Protein AF-A0A151H6Q1-F1 (afdb_monomer)

Organism: NCBI:txid1130821

Mean predicted aligned error: 13.34 Å

Radius of gyration: 31.68 Å; Cα contacts (8 Å, |Δi|>4): 53; chains: 1; bounding box: 64×59×91 Å

Seq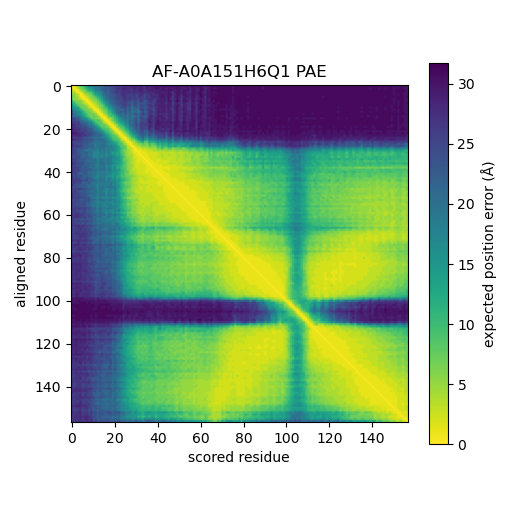uence (157 aa):
MSSTAPPERNSQSTNGNSNTTDAAKDVTATKKSYANNAWLQTAPARQVRMLCEYLEARDRLRQQRILATFLVFGTARSLTHDQWNSRMNEATARLRLLKNGKNESEGASVNDPEAVLAVEREIGDLRRLEWLCFFSEKVTKLTRRLAEWLMTAEARA

pLDDT: mean 81.68, std 19.54, range [36.38, 97.69]

Foldseek 3Di:
DDDDDDDDDDDDPDDDDDDDDDPDDPPPDDDDQVNDPVNCPDPVVVVVVVVCVVVVVVVVCVVVVDPDDDDDDDDPLADALVRLVVQLVVLVVQLCCLVVPDDDDDDDPSNPVVSNVVSVVSNVVSVVNNVSNVVVVVVVVVVVVVVVVCVDPVVVD

Solvent-accessible surface area (backbone atoms only — not comparable to full-atom values): 10135 Å² total; per-residue (Å²): 134,88,84,83,81,84,84,81,85,79,81,84,82,86,77,88,83,82,94,72,98,60,87,82,68,84,75,75,79,76,80,52,67,93,78,34,67,78,55,54,75,35,77,77,34,45,56,56,52,54,50,47,59,52,51,51,53,55,51,52,47,57,74,68,62,68,86,79,84,87,88,84,89,77,68,95,79,54,38,49,61,68,56,45,50,50,51,52,51,52,42,50,51,51,49,48,54,55,7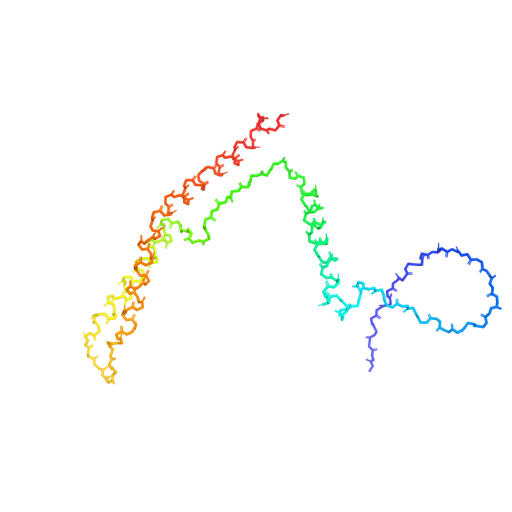3,57,57,77,79,90,86,81,98,66,88,61,66,56,64,65,61,52,51,51,40,53,48,51,51,52,52,51,61,75,43,51,73,39,17,62,53,44,50,50,52,53,54,49,54,50,52,53,55,56,46,57,71,36,68,82,67,70,108

Secondary structure (DSSP, 8-state):
---PPPPP--------------------PPPPGGG-HHHHTSHHHHHHHHHHHHHHHHHHHHHTT----------TT---HHHHHHHHHHHHHHHHHHH-----SS------HHHHHHHHHHHHHHHHHHHHHHHHHHHHHHHHHHHHHTTSSGGG-

Structure (mmCIF, N/CA/C/O backbone):
data_AF-A0A151H6Q1-F1
#
_entry.id   AF-A0A151H6Q1-F1
#
loop_
_atom_site.group_PDB
_atom_site.id
_atom_site.type_symbol
_atom_site.label_atom_id
_atom_site.label_alt_id
_atom_site.label_comp_id
_atom_site.label_asym_id
_atom_site.label_entity_id
_atom_site.label_seq_id
_atom_site.pdbx_PDB_ins_code
_atom_site.Cartn_x
_atom_site.Cartn_y
_atom_site.Cartn_z
_atom_site.occupancy
_atom_site.B_iso_or_equiv
_atom_site.auth_seq_id
_atom_site.auth_comp_id
_atom_site.auth_asym_id
_atom_site.auth_atom_id
_atom_site.pdbx_PDB_model_num
ATOM 1 N N . MET A 1 1 ? 35.934 -42.472 -6.011 1.00 42.00 1 MET A N 1
ATOM 2 C CA . MET A 1 1 ? 35.001 -43.163 -6.924 1.00 42.00 1 MET A CA 1
ATOM 3 C C . MET A 1 1 ? 33.813 -42.242 -7.143 1.00 42.00 1 MET A C 1
ATOM 5 O O . MET A 1 1 ? 33.017 -42.067 -6.233 1.00 42.00 1 MET A O 1
ATOM 9 N N . SER A 1 2 ? 33.798 -41.551 -8.286 1.00 36.38 2 SER A N 1
ATOM 10 C CA . SER A 1 2 ? 32.735 -40.624 -8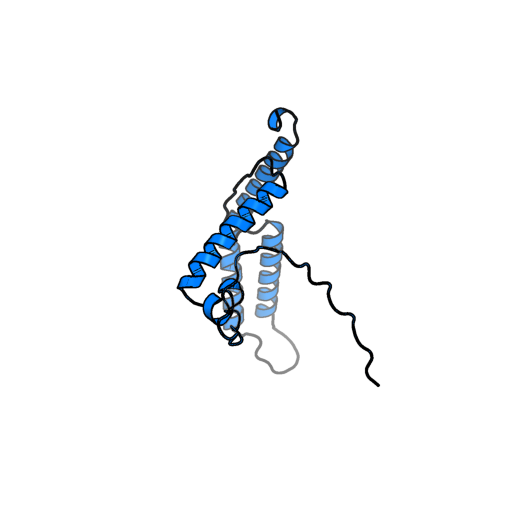.695 1.00 36.38 2 SER A CA 1
ATOM 11 C C . SER A 1 2 ? 31.447 -41.375 -9.013 1.00 36.38 2 SER A C 1
ATOM 13 O O . SER A 1 2 ? 31.499 -42.386 -9.708 1.00 36.38 2 SER A O 1
ATOM 15 N N . SER A 1 3 ? 30.306 -40.844 -8.570 1.00 39.56 3 SER A N 1
ATOM 16 C CA . SER A 1 3 ? 28.980 -41.262 -9.029 1.00 39.56 3 SER A CA 1
ATOM 17 C C . SER A 1 3 ? 28.362 -40.139 -9.858 1.00 39.56 3 SER A C 1
ATOM 19 O O . SER A 1 3 ? 28.143 -39.030 -9.376 1.00 39.56 3 SER A O 1
ATOM 21 N N . THR A 1 4 ? 28.146 -40.455 -11.125 1.00 44.06 4 THR A N 1
ATOM 22 C CA . THR A 1 4 ? 27.625 -39.647 -12.229 1.00 44.06 4 THR A CA 1
ATOM 23 C C . THR A 1 4 ? 26.125 -39.365 -12.106 1.00 44.06 4 THR A C 1
ATOM 25 O 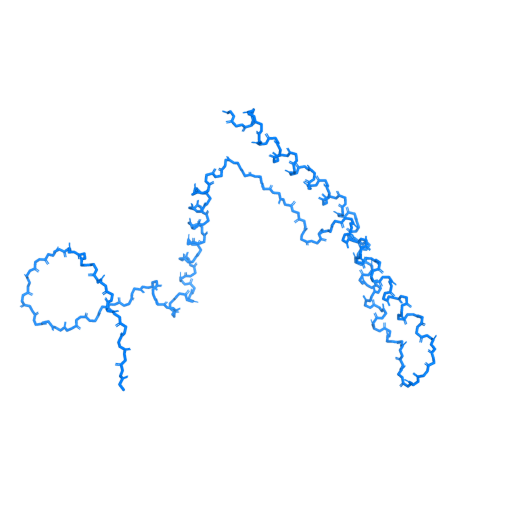O . THR A 1 4 ? 25.340 -40.273 -11.845 1.00 44.06 4 THR A O 1
ATOM 28 N N . ALA A 1 5 ? 25.730 -38.117 -12.371 1.00 48.47 5 ALA A N 1
ATOM 29 C CA . ALA A 1 5 ? 24.358 -37.719 -12.699 1.00 48.47 5 ALA A CA 1
ATOM 30 C C . ALA A 1 5 ? 24.076 -37.948 -14.209 1.00 48.47 5 ALA A C 1
ATOM 32 O O . ALA A 1 5 ? 25.025 -37.951 -14.999 1.00 48.47 5 ALA A O 1
ATOM 33 N N . PRO A 1 6 ? 22.813 -38.172 -14.626 1.00 49.69 6 PRO A N 1
ATOM 34 C CA . PRO A 1 6 ? 22.471 -38.595 -15.988 1.00 49.69 6 PRO A CA 1
ATOM 35 C C . PRO A 1 6 ? 22.505 -37.435 -17.004 1.00 49.69 6 PRO A C 1
ATOM 37 O O . PRO A 1 6 ? 22.238 -36.294 -16.627 1.00 49.69 6 PRO A O 1
ATOM 40 N N . PRO A 1 7 ? 22.782 -37.699 -18.298 1.00 46.12 7 PRO A N 1
AT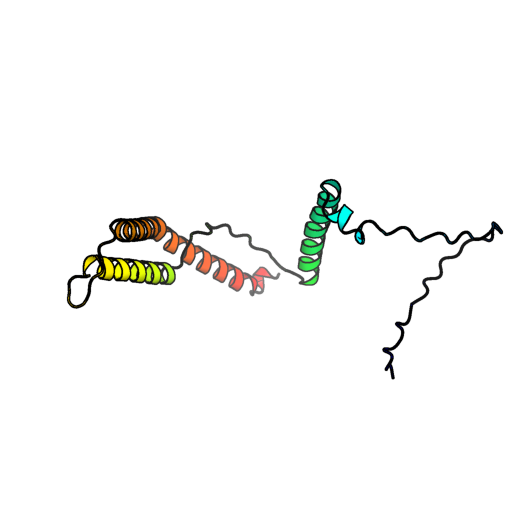OM 41 C CA . PRO A 1 7 ? 22.803 -36.655 -19.315 1.00 46.12 7 PRO A CA 1
ATOM 42 C C . PRO A 1 7 ? 21.385 -36.290 -19.777 1.00 46.12 7 PRO A C 1
ATOM 44 O O . PRO A 1 7 ? 20.564 -37.154 -20.095 1.00 46.12 7 PRO A O 1
ATOM 47 N N . GLU A 1 8 ? 21.120 -34.985 -19.833 1.00 41.97 8 GLU A N 1
ATOM 48 C CA . GLU A 1 8 ? 19.892 -34.401 -20.362 1.00 41.97 8 GLU A CA 1
ATOM 49 C C . GLU A 1 8 ? 19.720 -34.708 -21.856 1.00 41.97 8 GLU A C 1
ATOM 51 O O . GLU A 1 8 ? 20.622 -34.562 -22.684 1.00 41.97 8 GLU A O 1
ATOM 56 N N . ARG A 1 9 ? 18.510 -35.152 -22.191 1.00 40.53 9 ARG A N 1
ATOM 57 C CA . ARG A 1 9 ? 18.072 -35.556 -23.524 1.00 40.53 9 ARG A CA 1
ATOM 58 C C . ARG A 1 9 ? 17.848 -34.304 -24.382 1.00 40.53 9 ARG A C 1
ATOM 60 O O . ARG A 1 9 ? 16.807 -33.660 -24.285 1.00 40.53 9 ARG A O 1
ATOM 67 N N . ASN A 1 10 ? 18.825 -33.960 -25.218 1.00 43.50 10 ASN A N 1
ATOM 68 C CA . ASN A 1 10 ? 18.749 -32.798 -26.101 1.00 43.50 10 ASN A CA 1
ATOM 69 C C . ASN A 1 10 ? 17.841 -33.100 -27.310 1.00 43.50 10 ASN A C 1
ATOM 71 O O . ASN A 1 10 ? 18.125 -33.996 -28.107 1.00 43.50 10 ASN A O 1
ATOM 75 N N . SER A 1 11 ? 16.729 -32.376 -27.430 1.00 46.69 11 SER A N 1
ATOM 76 C CA . SER A 1 11 ? 15.805 -32.468 -28.561 1.00 46.69 11 SER A CA 1
ATOM 77 C C . SER A 1 11 ? 16.390 -31.712 -29.755 1.00 46.69 11 SER A C 1
ATOM 79 O O . SER A 1 11 ? 16.466 -30.486 -29.773 1.00 46.69 11 SER A O 1
ATOM 81 N N . GLN A 1 12 ? 16.844 -32.460 -30.759 1.00 40.75 12 GLN A N 1
ATOM 82 C CA . GLN A 1 12 ? 17.298 -31.905 -32.029 1.00 40.75 12 GLN A CA 1
ATOM 83 C C . GLN A 1 12 ? 16.102 -31.313 -32.785 1.00 40.75 12 GLN A C 1
ATOM 85 O O . GLN A 1 12 ? 15.258 -32.038 -33.304 1.00 40.75 12 GLN A O 1
ATOM 90 N N . SER A 1 13 ? 16.041 -29.982 -32.852 1.00 41.16 13 SER A N 1
ATOM 91 C CA . SER A 1 13 ? 15.250 -29.265 -33.851 1.00 41.16 13 SER A CA 1
ATOM 92 C C . SER A 1 13 ? 16.047 -29.252 -35.154 1.00 41.16 13 SER A C 1
ATOM 94 O O . SER A 1 13 ? 17.050 -28.548 -35.281 1.00 41.16 13 SER A O 1
ATOM 96 N N . THR A 1 14 ? 15.644 -30.095 -36.099 1.00 45.72 14 THR A N 1
ATOM 97 C CA . THR A 1 14 ? 16.193 -30.141 -37.453 1.00 45.72 14 THR A CA 1
ATOM 98 C C . THR A 1 14 ? 15.599 -29.009 -38.284 1.00 45.72 14 THR A C 1
ATOM 100 O O . THR A 1 14 ? 14.442 -29.090 -38.685 1.00 45.72 14 THR A O 1
ATOM 103 N N . ASN A 1 15 ? 16.399 -27.992 -38.598 1.00 44.06 15 ASN A N 1
ATOM 104 C CA . ASN A 1 15 ? 16.147 -27.116 -39.740 1.00 44.06 15 ASN A CA 1
ATOM 105 C C . ASN A 1 15 ? 17.354 -27.202 -40.674 1.00 44.06 15 ASN A C 1
ATOM 107 O O . ASN A 1 15 ? 18.460 -26.805 -40.311 1.00 44.06 15 ASN A O 1
ATOM 111 N N . GLY A 1 16 ? 17.134 -27.775 -41.856 1.00 42.56 16 GLY A N 1
ATOM 112 C CA . GLY A 1 16 ? 18.136 -27.847 -42.910 1.00 42.56 16 GLY A CA 1
ATOM 113 C C . GLY A 1 16 ? 18.328 -26.505 -43.612 1.00 42.56 16 GLY A C 1
ATOM 114 O O . GLY A 1 16 ? 17.378 -25.739 -43.741 1.00 42.56 16 GLY A O 1
ATOM 115 N N . ASN A 1 17 ? 19.541 -26.253 -44.111 1.00 44.19 17 ASN A N 1
ATOM 116 C CA . ASN A 1 17 ? 19.765 -26.189 -45.556 1.00 44.19 17 ASN A CA 1
ATOM 117 C C . ASN A 1 17 ? 21.264 -26.244 -45.926 1.00 44.19 17 ASN A C 1
ATOM 119 O O . ASN A 1 17 ? 22.094 -25.619 -45.275 1.00 44.19 17 ASN A O 1
ATOM 123 N N . SER A 1 18 ? 21.516 -26.980 -47.013 1.00 45.97 18 SER A N 1
ATOM 124 C CA . SER A 1 18 ? 22.593 -26.915 -48.017 1.00 45.97 18 SER A CA 1
ATOM 125 C C . SER A 1 18 ? 24.085 -26.914 -47.636 1.00 45.97 18 SER A C 1
ATOM 127 O O . SER A 1 18 ? 24.642 -25.930 -47.162 1.00 45.97 18 SER A O 1
ATOM 129 N N . ASN A 1 19 ? 24.721 -28.012 -48.062 1.00 52.38 19 ASN A N 1
ATOM 130 C CA . ASN A 1 19 ? 26.129 -28.218 -48.408 1.00 52.38 19 ASN A CA 1
ATOM 131 C C . ASN A 1 19 ? 26.868 -26.995 -48.992 1.00 52.38 19 ASN A C 1
ATOM 133 O O . ASN A 1 19 ? 26.627 -26.613 -50.137 1.00 52.38 19 ASN A O 1
ATOM 137 N N . THR A 1 20 ? 27.898 -26.542 -48.280 1.00 48.28 20 THR A N 1
ATOM 138 C CA . THR A 1 20 ? 29.119 -25.957 -48.851 1.00 48.28 20 THR A CA 1
ATOM 139 C C . THR A 1 20 ? 30.309 -26.464 -48.040 1.00 48.28 20 THR A C 1
ATOM 141 O O . THR A 1 20 ? 30.399 -26.270 -46.830 1.00 48.28 20 THR A O 1
ATOM 144 N N . THR A 1 21 ? 31.198 -27.191 -48.711 1.00 51.91 21 THR A N 1
ATOM 145 C CA . THR A 1 21 ? 32.471 -27.681 -48.181 1.00 51.91 21 THR A CA 1
ATOM 146 C C . THR A 1 21 ? 33.465 -26.528 -48.092 1.00 51.91 21 THR A C 1
ATOM 148 O O . THR A 1 21 ? 34.278 -26.351 -48.991 1.00 51.91 21 THR A O 1
ATOM 151 N N . ASP A 1 22 ? 33.402 -25.771 -47.002 1.00 51.25 22 ASP A N 1
ATOM 152 C CA . ASP A 1 22 ? 34.492 -24.913 -46.545 1.00 51.25 22 ASP A CA 1
ATOM 153 C C . ASP A 1 22 ? 34.902 -25.376 -45.147 1.00 51.25 22 ASP A C 1
ATOM 155 O O . ASP A 1 22 ? 34.058 -25.662 -44.297 1.00 51.25 22 ASP A O 1
ATOM 159 N N . ALA A 1 23 ? 36.212 -25.521 -44.942 1.00 52.66 23 ALA A N 1
ATOM 160 C CA . ALA A 1 23 ? 36.830 -26.048 -43.733 1.00 52.66 23 ALA A CA 1
ATOM 161 C C . ALA A 1 23 ? 36.152 -25.507 -42.462 1.00 52.66 23 ALA A C 1
ATOM 163 O O . ALA A 1 23 ? 36.212 -24.308 -42.179 1.00 52.66 23 ALA A O 1
ATOM 164 N N . ALA A 1 24 ? 35.509 -26.408 -41.713 1.00 56.31 24 ALA A N 1
ATOM 165 C CA . ALA A 1 24 ? 34.754 -26.110 -40.504 1.00 56.31 24 ALA A CA 1
ATOM 166 C C . ALA A 1 24 ? 35.681 -25.572 -39.402 1.00 56.31 24 ALA A C 1
ATOM 168 O O . ALA A 1 24 ? 36.129 -26.299 -38.517 1.00 56.31 24 ALA A O 1
ATOM 169 N N . LYS A 1 25 ? 35.983 -24.271 -39.458 1.00 61.56 25 LYS A N 1
ATOM 170 C CA . LYS A 1 25 ? 36.350 -23.504 -38.270 1.00 61.56 25 LYS A CA 1
ATOM 171 C C . LYS A 1 25 ? 35.188 -23.647 -37.303 1.00 61.56 25 LYS A C 1
ATOM 173 O O . LYS A 1 25 ? 34.057 -23.361 -37.679 1.00 61.56 25 LYS A O 1
ATOM 178 N N . ASP A 1 26 ? 35.482 -24.105 -36.095 1.00 64.69 26 ASP A N 1
ATOM 179 C CA . ASP A 1 26 ? 34.541 -24.195 -34.985 1.00 64.69 26 ASP A CA 1
ATOM 180 C C . ASP A 1 26 ? 33.870 -22.825 -34.773 1.00 64.69 26 ASP A C 1
ATOM 182 O O . ASP A 1 26 ? 34.442 -21.907 -34.179 1.00 64.69 26 ASP A O 1
ATOM 186 N N . VAL A 1 27 ? 32.695 -22.627 -35.383 1.00 70.12 27 VAL A N 1
ATOM 187 C CA . VAL A 1 27 ? 31.950 -21.371 -35.301 1.00 70.12 27 VAL A CA 1
ATOM 188 C C . VAL A 1 27 ? 31.364 -21.324 -33.905 1.00 70.12 27 VAL A C 1
ATOM 190 O O . VAL A 1 27 ? 30.325 -21.918 -33.621 1.00 70.12 27 VAL A O 1
ATOM 193 N N . THR A 1 28 ? 32.051 -20.616 -33.014 1.00 78.19 28 THR A N 1
ATOM 194 C CA . THR A 1 28 ? 31.602 -20.460 -31.638 1.00 78.19 28 THR A CA 1
ATOM 195 C C . THR A 1 28 ? 30.241 -19.770 -31.640 1.00 78.19 28 THR A C 1
ATOM 197 O O . THR A 1 28 ? 30.110 -18.620 -32.069 1.00 78.19 28 THR A O 1
ATOM 200 N N . ALA A 1 29 ? 29.211 -20.480 -31.177 1.00 78.12 29 ALA A N 1
ATOM 201 C CA . ALA A 1 29 ? 27.851 -19.963 -31.152 1.00 78.12 29 ALA A CA 1
ATOM 202 C C . ALA A 1 29 ? 27.795 -18.655 -30.349 1.00 78.12 29 ALA A C 1
ATOM 204 O O . ALA A 1 29 ? 28.165 -18.602 -29.173 1.00 78.12 29 ALA A O 1
ATOM 205 N N . THR A 1 30 ? 27.330 -17.579 -30.985 1.00 85.06 30 THR A N 1
ATOM 206 C CA . THR A 1 30 ? 27.238 -16.276 -30.326 1.00 85.06 30 THR A CA 1
ATOM 207 C C . THR A 1 30 ? 26.227 -16.331 -29.186 1.00 85.06 30 THR A C 1
ATOM 209 O O . THR A 1 30 ? 25.088 -16.780 -29.346 1.00 85.06 30 THR A O 1
ATOM 212 N N . LYS A 1 31 ? 26.632 -15.836 -28.014 1.00 87.56 31 LYS A N 1
ATOM 213 C CA . LYS A 1 31 ? 25.759 -15.748 -26.847 1.00 87.56 31 LYS A CA 1
ATOM 214 C C . LYS A 1 31 ? 24.604 -14.791 -27.138 1.00 87.56 31 LYS A C 1
ATOM 216 O O . LYS A 1 31 ? 24.813 -13.597 -27.342 1.00 87.56 31 LYS A O 1
ATOM 221 N N . LYS A 1 32 ? 23.379 -15.314 -27.130 1.00 90.38 32 LYS A N 1
ATOM 222 C CA . LYS A 1 32 ? 22.164 -14.518 -27.345 1.00 90.38 32 LYS A CA 1
ATOM 223 C C . LYS A 1 32 ? 22.061 -13.399 -26.306 1.00 90.38 32 LYS A C 1
ATOM 225 O O . LYS A 1 32 ? 22.373 -13.608 -25.131 1.00 90.38 32 LYS A O 1
ATOM 230 N N . SER A 1 33 ? 21.572 -12.231 -26.717 1.00 88.44 33 SER A N 1
ATOM 231 C CA . SER A 1 33 ? 21.548 -11.024 -25.877 1.00 88.44 33 SER A CA 1
ATOM 232 C C . SER A 1 33 ? 20.774 -11.208 -24.569 1.00 88.44 33 SER A C 1
ATOM 234 O O . SER A 1 33 ? 21.205 -10.718 -23.531 1.00 88.44 33 SER A O 1
ATOM 236 N N . TYR A 1 34 ? 19.690 -11.990 -24.580 1.00 87.12 34 TYR A N 1
ATOM 237 C CA . TYR A 1 34 ? 18.904 -12.288 -23.376 1.00 87.12 34 TYR A CA 1
ATOM 238 C C . TYR A 1 34 ? 19.616 -13.211 -22.372 1.00 87.12 34 TYR A C 1
ATOM 240 O O . TYR A 1 34 ? 19.197 -13.299 -21.226 1.00 87.12 34 TYR A O 1
ATOM 248 N N . ALA A 1 35 ? 20.686 -13.901 -22.775 1.00 89.62 35 ALA A N 1
ATOM 249 C CA . ALA A 1 35 ? 21.524 -14.686 -21.870 1.00 89.62 35 ALA A CA 1
ATOM 250 C C . ALA A 1 35 ? 22.730 -13.874 -21.357 1.00 89.62 35 ALA A C 1
ATOM 252 O O . ALA A 1 35 ? 23.482 -14.330 -20.490 1.00 89.62 35 ALA A O 1
ATOM 253 N N . ASN A 1 36 ? 22.975 -12.684 -21.916 1.00 92.75 36 ASN A N 1
ATOM 254 C CA . ASN A 1 36 ? 24.106 -11.833 -21.571 1.00 92.75 36 ASN A CA 1
ATOM 255 C C . ASN A 1 36 ? 23.755 -10.881 -20.414 1.00 92.75 36 ASN A C 1
ATOM 257 O O . ASN A 1 36 ? 23.288 -9.765 -20.633 1.00 92.75 36 ASN A O 1
ATOM 261 N N . ASN A 1 37 ? 24.048 -11.305 -19.180 1.00 91.19 37 ASN A N 1
ATOM 262 C CA . ASN A 1 37 ? 23.815 -10.503 -17.973 1.00 91.19 37 ASN A CA 1
ATOM 263 C C . ASN A 1 37 ? 24.482 -9.122 -18.009 1.00 91.19 37 ASN A C 1
ATOM 265 O O . ASN A 1 37 ? 23.873 -8.155 -17.561 1.00 91.19 37 ASN A O 1
ATOM 269 N N . ALA A 1 38 ? 25.690 -9.003 -18.570 1.00 94.31 38 ALA A N 1
ATOM 270 C CA . ALA A 1 38 ? 26.373 -7.714 -18.657 1.00 94.31 38 ALA A CA 1
ATOM 271 C C . ALA A 1 38 ? 25.591 -6.728 -19.538 1.00 94.31 38 ALA A C 1
ATOM 273 O O . ALA A 1 38 ? 25.425 -5.567 -19.173 1.00 94.31 38 ALA A O 1
ATOM 274 N N . TRP A 1 39 ? 25.039 -7.203 -20.661 1.00 94.50 39 TRP A N 1
ATOM 275 C CA . TRP A 1 39 ? 24.194 -6.384 -21.529 1.00 94.50 39 TRP A CA 1
ATOM 276 C C . TRP A 1 39 ? 22.834 -6.069 -20.893 1.00 94.50 39 TRP A C 1
ATOM 278 O O . TRP A 1 39 ? 22.373 -4.934 -20.995 1.00 94.50 39 TRP A O 1
ATOM 288 N N . LEU A 1 40 ? 22.206 -7.016 -20.186 1.00 92.12 40 LEU A N 1
ATOM 289 C CA . LEU A 1 40 ? 20.886 -6.819 -19.564 1.00 92.12 40 LEU A CA 1
ATOM 290 C C . LEU A 1 40 ? 20.839 -5.684 -18.523 1.00 92.12 40 LEU A C 1
ATOM 292 O O . LEU A 1 40 ? 19.781 -5.081 -18.311 1.00 92.12 40 LEU A O 1
ATOM 296 N N . GLN A 1 41 ? 21.981 -5.363 -17.913 1.00 93.94 41 GLN A N 1
ATOM 297 C CA . GLN A 1 41 ? 22.120 -4.264 -16.952 1.00 93.94 41 GLN A CA 1
ATOM 298 C C . GLN A 1 41 ? 22.318 -2.887 -17.611 1.00 93.94 41 GLN A C 1
ATOM 300 O O . GLN A 1 41 ? 22.355 -1.868 -16.926 1.00 93.94 41 GLN A O 1
ATOM 305 N N . THR A 1 42 ? 22.417 -2.822 -18.940 1.00 96.31 42 THR A N 1
ATOM 306 C CA . THR A 1 42 ? 22.626 -1.563 -19.669 1.00 96.31 42 THR A CA 1
ATOM 307 C C . THR A 1 42 ? 21.325 -0.784 -19.896 1.00 96.31 42 THR A C 1
ATOM 309 O O . THR A 1 42 ? 20.213 -1.316 -19.794 1.00 96.31 42 THR A O 1
ATOM 312 N N . ALA A 1 43 ? 21.456 0.501 -20.243 1.00 96.69 43 ALA A N 1
ATOM 313 C CA . ALA A 1 43 ? 20.321 1.360 -20.579 1.00 96.69 43 ALA A CA 1
ATOM 314 C C . ALA A 1 43 ? 19.523 0.877 -21.813 1.00 96.69 43 ALA A C 1
ATOM 316 O O . ALA A 1 43 ? 18.296 0.851 -21.717 1.00 96.69 43 ALA A O 1
ATOM 317 N N . PRO A 1 44 ? 20.141 0.415 -22.922 1.00 94.81 44 PRO A N 1
ATOM 318 C CA . PRO A 1 44 ? 19.393 -0.168 -24.041 1.00 94.81 44 PRO A CA 1
ATOM 319 C C . PRO A 1 44 ? 18.549 -1.382 -23.631 1.00 94.81 44 PRO A C 1
ATOM 321 O O . PRO A 1 44 ? 17.374 -1.478 -23.983 1.00 94.81 44 PRO A O 1
ATOM 324 N N . ALA A 1 45 ? 19.097 -2.272 -22.799 1.00 95.69 45 ALA A N 1
ATOM 325 C CA . ALA A 1 45 ? 18.369 -3.446 -22.324 1.00 95.69 45 ALA A CA 1
ATOM 326 C C . ALA A 1 45 ? 17.200 -3.114 -21.376 1.00 95.69 45 ALA A C 1
ATOM 328 O O . ALA A 1 45 ? 16.299 -3.935 -21.193 1.00 95.69 45 ALA A O 1
ATOM 329 N N . ARG A 1 46 ? 17.156 -1.902 -20.800 1.00 95.25 46 ARG A N 1
ATOM 330 C CA . ARG A 1 46 ? 16.006 -1.429 -20.010 1.00 95.25 46 ARG A CA 1
ATOM 331 C C . ARG A 1 46 ? 14.713 -1.445 -20.822 1.00 95.25 46 ARG A C 1
ATOM 333 O O . ARG A 1 46 ? 13.670 -1.761 -20.263 1.00 95.25 46 ARG A O 1
ATOM 340 N N . GLN A 1 47 ? 14.771 -1.131 -22.115 1.00 95.88 47 GLN A N 1
ATOM 341 C CA . GLN A 1 47 ? 13.593 -1.139 -22.989 1.00 95.88 47 GLN A CA 1
ATOM 342 C C . GLN A 1 47 ? 12.991 -2.539 -23.094 1.00 95.88 47 GLN A C 1
ATOM 344 O O . GLN A 1 47 ? 11.782 -2.705 -22.950 1.00 95.88 47 GLN A O 1
ATOM 349 N N . VAL A 1 48 ? 13.850 -3.550 -23.248 1.00 93.94 48 VAL A N 1
ATOM 350 C CA . VAL A 1 48 ? 13.432 -4.954 -23.265 1.00 93.94 48 VAL A CA 1
ATOM 351 C C . VAL A 1 48 ? 12.808 -5.343 -21.927 1.00 93.94 48 VAL A C 1
ATOM 353 O O . VAL A 1 48 ? 11.734 -5.930 -21.919 1.00 93.94 48 VAL A O 1
ATOM 356 N N . ARG A 1 49 ? 13.414 -4.952 -20.795 1.00 93.50 49 ARG A N 1
ATOM 357 C CA . ARG A 1 49 ? 12.834 -5.204 -19.464 1.00 93.50 49 ARG A CA 1
ATOM 358 C C . ARG A 1 49 ? 11.450 -4.570 -19.311 1.00 93.50 49 ARG A C 1
ATOM 360 O O . ARG A 1 49 ? 10.531 -5.261 -18.902 1.00 93.50 49 ARG A O 1
ATOM 367 N N . MET A 1 50 ? 11.272 -3.309 -19.711 1.00 95.81 50 MET A N 1
ATOM 368 C CA . MET A 1 50 ? 9.960 -2.644 -19.674 1.00 95.81 50 MET A CA 1
ATOM 369 C C . MET A 1 50 ? 8.914 -3.364 -20.534 1.00 95.81 50 MET A C 1
ATOM 371 O O . MET A 1 50 ? 7.773 -3.522 -20.104 1.00 95.81 50 MET A O 1
ATOM 375 N N . LEU A 1 51 ? 9.296 -3.829 -21.729 1.00 96.44 51 LEU A N 1
ATOM 376 C CA . LEU A 1 51 ? 8.403 -4.611 -22.582 1.00 96.44 51 LEU A CA 1
ATOM 377 C C . LEU A 1 51 ? 8.016 -5.940 -21.918 1.00 96.44 51 LEU A C 1
ATOM 379 O O . LEU A 1 51 ? 6.846 -6.311 -21.953 1.00 96.44 51 LEU A O 1
ATOM 383 N N . CYS A 1 52 ? 8.969 -6.631 -21.289 1.00 95.81 52 CYS A N 1
ATOM 384 C CA . CYS A 1 52 ? 8.696 -7.866 -20.557 1.00 95.81 52 CYS A CA 1
ATOM 385 C C . CYS A 1 52 ? 7.727 -7.641 -19.388 1.00 95.81 52 CYS A C 1
ATOM 387 O O . CYS A 1 52 ? 6.764 -8.391 -19.277 1.00 95.81 52 CYS A O 1
ATOM 389 N N . GLU A 1 53 ? 7.927 -6.596 -18.576 1.00 96.50 53 GLU A N 1
ATOM 390 C CA . GLU A 1 53 ? 7.020 -6.248 -17.465 1.00 96.50 53 GLU A CA 1
ATOM 391 C C . GLU A 1 53 ? 5.585 -5.990 -17.953 1.00 96.50 53 GLU A C 1
ATOM 393 O O . GLU A 1 53 ? 4.612 -6.378 -17.308 1.00 96.50 53 GLU A O 1
ATOM 398 N N . TYR A 1 54 ? 5.434 -5.374 -19.129 1.00 97.12 54 TYR A N 1
ATOM 399 C CA . TYR A 1 54 ? 4.123 -5.166 -19.740 1.00 97.12 54 TYR A CA 1
ATOM 400 C C . TYR A 1 54 ? 3.492 -6.473 -20.246 1.00 97.12 54 TYR A C 1
ATOM 402 O O . TYR A 1 54 ? 2.320 -6.751 -19.971 1.00 97.12 54 TYR A O 1
ATOM 410 N N . LEU A 1 55 ? 4.249 -7.267 -21.012 1.00 97.62 55 LEU A N 1
ATOM 411 C CA . LEU A 1 55 ? 3.740 -8.490 -21.636 1.00 97.62 55 LEU A CA 1
ATOM 412 C C . LEU A 1 55 ? 3.396 -9.556 -20.595 1.00 97.62 55 LEU A C 1
ATOM 414 O O . LEU A 1 55 ? 2.323 -10.149 -20.685 1.00 97.62 55 LEU A O 1
ATOM 418 N N . GLU A 1 56 ? 4.252 -9.754 -19.591 1.00 97.06 56 GLU A N 1
ATOM 419 C CA . GLU A 1 56 ? 4.023 -10.729 -18.522 1.00 97.06 56 GLU A CA 1
ATOM 420 C C . GLU A 1 56 ? 2.748 -10.401 -17.749 1.00 97.06 56 GLU A C 1
ATOM 422 O O . GLU A 1 56 ? 1.881 -11.265 -17.616 1.00 97.06 56 GLU A O 1
ATOM 427 N N . ALA A 1 57 ? 2.572 -9.142 -17.332 1.00 94.75 57 ALA A N 1
ATOM 428 C CA . ALA A 1 57 ? 1.377 -8.728 -16.610 1.00 94.75 57 ALA A CA 1
ATOM 429 C C . ALA A 1 57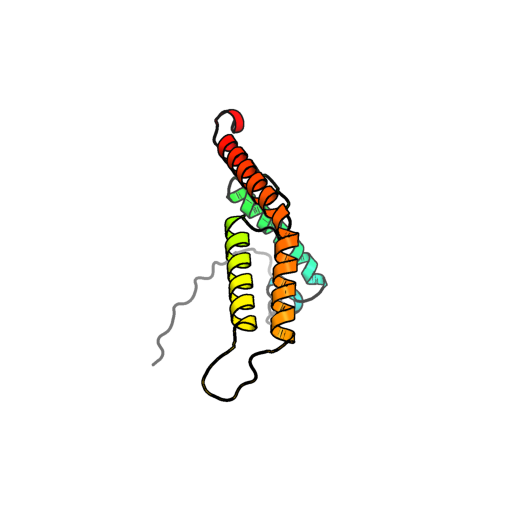 ? 0.113 -8.970 -17.447 1.00 94.75 57 ALA A C 1
ATOM 431 O O . ALA A 1 57 ? -0.854 -9.560 -16.964 1.00 94.75 57 ALA A O 1
ATOM 432 N N . ARG A 1 58 ? 0.124 -8.569 -18.723 1.00 93.94 58 ARG A N 1
ATOM 433 C CA . ARG A 1 58 ? -1.003 -8.784 -19.639 1.00 93.94 58 ARG A CA 1
ATOM 434 C C . ARG A 1 58 ? -1.334 -10.268 -19.793 1.00 93.94 58 ARG A C 1
ATOM 436 O O . ARG A 1 58 ? -2.506 -10.646 -19.728 1.00 93.94 58 ARG A O 1
ATOM 443 N N . ASP A 1 59 ? -0.324 -11.097 -20.024 1.00 96.25 59 ASP A N 1
ATOM 444 C CA . ASP A 1 59 ? -0.511 -12.519 -20.295 1.00 96.25 59 ASP A CA 1
ATOM 445 C C . ASP A 1 59 ? -0.971 -13.258 -19.027 1.00 96.25 59 ASP A C 1
ATOM 447 O O . ASP A 1 59 ? -1.902 -14.064 -19.097 1.00 96.25 59 ASP A O 1
ATOM 451 N N . ARG A 1 60 ? -0.444 -12.893 -17.850 1.00 95.88 60 ARG A N 1
ATOM 452 C CA . ARG A 1 60 ? -0.901 -13.398 -16.547 1.00 95.88 60 ARG A CA 1
ATOM 453 C C . ARG A 1 60 ? -2.370 -13.067 -16.283 1.00 95.88 60 ARG A C 1
ATOM 455 O O . ARG A 1 60 ? -3.134 -13.958 -15.919 1.00 95.88 60 ARG A O 1
ATOM 462 N N . LEU A 1 61 ? -2.796 -11.819 -16.500 1.00 93.00 61 LEU A N 1
ATOM 463 C CA . LEU A 1 61 ? -4.197 -11.416 -16.298 1.00 93.00 61 LEU A CA 1
ATOM 464 C C . LEU A 1 61 ? -5.151 -12.185 -17.234 1.00 93.00 61 LEU A C 1
ATOM 466 O O . LEU A 1 61 ? -6.230 -12.603 -16.812 1.00 93.00 61 LEU A O 1
ATOM 470 N N . ARG A 1 62 ? -4.737 -12.427 -18.487 1.00 91.88 62 ARG A N 1
ATOM 471 C CA . ARG A 1 62 ? -5.502 -13.231 -19.458 1.00 91.88 62 ARG A CA 1
ATOM 472 C C . ARG A 1 62 ? -5.618 -14.695 -19.041 1.00 91.88 62 ARG A C 1
ATOM 474 O O . ARG A 1 62 ? -6.708 -15.257 -19.115 1.00 91.88 62 ARG A O 1
ATOM 481 N N . GLN A 1 63 ? -4.523 -15.304 -18.585 1.00 96.06 63 GLN A N 1
ATOM 482 C CA . GLN A 1 63 ? -4.516 -16.696 -18.118 1.00 96.06 63 GLN A CA 1
ATOM 483 C C . GLN A 1 63 ? -5.455 -16.910 -16.925 1.00 96.06 63 GLN A C 1
ATOM 485 O O . GLN A 1 63 ? -6.135 -17.930 -16.860 1.00 96.06 63 GLN A O 1
ATOM 490 N N . GLN A 1 64 ? -5.545 -15.926 -16.026 1.00 94.94 64 GLN A N 1
ATOM 491 C CA . GLN A 1 64 ? -6.438 -15.963 -14.863 1.00 94.94 64 GLN A CA 1
ATOM 492 C C . GLN A 1 64 ? -7.910 -15.669 -15.197 1.00 94.94 64 GLN A C 1
ATOM 494 O O . GLN A 1 64 ? -8.748 -15.707 -14.300 1.00 94.94 64 GLN A O 1
ATOM 499 N N . ARG A 1 65 ? -8.247 -15.390 -16.469 1.00 91.50 65 ARG A N 1
ATOM 500 C CA . ARG A 1 65 ? -9.620 -15.108 -16.934 1.00 91.50 65 ARG A CA 1
ATOM 501 C C . ARG A 1 65 ? -10.332 -14.064 -16.068 1.00 91.50 65 ARG A C 1
ATOM 503 O O . ARG A 1 65 ? -11.488 -14.243 -15.687 1.00 91.50 65 ARG A O 1
ATOM 510 N N . ILE A 1 66 ? -9.624 -12.987 -15.730 1.00 88.44 66 ILE A N 1
ATOM 511 C CA . ILE A 1 66 ? -10.171 -11.916 -14.892 1.00 88.44 66 ILE A CA 1
ATOM 512 C C . ILE A 1 66 ? -11.374 -11.296 -15.604 1.00 88.44 66 ILE A C 1
ATOM 514 O O . ILE A 1 66 ? -11.236 -10.734 -16.687 1.00 88.44 66 ILE A O 1
ATOM 518 N N . LEU A 1 67 ? -12.547 -11.424 -14.981 1.00 82.50 67 LEU A N 1
ATOM 519 C CA . LEU A 1 67 ? -13.826 -10.960 -15.517 1.00 82.50 67 LEU A CA 1
ATOM 520 C C . LEU A 1 67 ? -13.920 -9.429 -15.533 1.00 82.50 67 LEU A C 1
ATOM 522 O O . LEU A 1 67 ? -14.343 -8.838 -16.520 1.00 82.50 67 LEU A O 1
ATOM 526 N N . ALA A 1 68 ? -13.531 -8.795 -14.428 1.00 85.56 68 ALA A N 1
ATOM 527 C CA . ALA A 1 68 ? -13.615 -7.356 -14.236 1.00 85.56 68 ALA A CA 1
ATOM 528 C C . ALA A 1 68 ? -12.505 -6.882 -13.294 1.00 85.56 68 ALA A C 1
ATOM 530 O O . ALA A 1 68 ? -12.096 -7.605 -12.383 1.00 85.56 68 ALA A O 1
ATOM 531 N N . THR A 1 69 ? -12.052 -5.646 -13.498 1.00 88.44 69 THR A N 1
ATOM 532 C CA . THR A 1 69 ? -11.009 -5.014 -12.685 1.00 88.44 69 THR A CA 1
ATOM 533 C C . THR A 1 69 ? -11.523 -3.689 -12.148 1.00 88.44 69 THR A C 1
ATOM 535 O O . THR A 1 69 ? -11.866 -2.797 -12.921 1.00 88.44 69 THR A O 1
ATOM 538 N N . PHE A 1 70 ? -11.515 -3.532 -10.825 1.00 89.12 70 PHE A N 1
ATOM 539 C CA . PHE A 1 70 ? -11.716 -2.240 -10.175 1.00 89.12 70 PHE A CA 1
ATOM 540 C C . PHE A 1 70 ? -10.369 -1.682 -9.730 1.00 89.12 70 PHE A C 1
ATOM 542 O O . PHE A 1 70 ? -9.626 -2.344 -9.007 1.00 89.12 70 PHE A O 1
ATOM 549 N N . LEU A 1 71 ? -10.065 -0.454 -10.143 1.00 91.88 71 LEU A N 1
ATOM 550 C CA . LEU A 1 71 ? -8.867 0.256 -9.715 1.00 91.88 71 LEU A CA 1
ATOM 551 C C . LEU A 1 71 ? -9.247 1.309 -8.679 1.00 91.88 71 LEU A C 1
ATOM 553 O O . LEU A 1 71 ? -10.005 2.231 -8.971 1.00 91.88 71 LEU A O 1
ATOM 557 N N . VAL A 1 72 ? -8.710 1.164 -7.470 1.00 91.12 72 VAL A N 1
ATOM 558 C CA . VAL A 1 72 ? -8.957 2.085 -6.361 1.00 91.12 72 VAL A CA 1
ATOM 559 C C . VAL A 1 72 ? -7.644 2.706 -5.925 1.00 91.12 72 VAL A C 1
ATOM 561 O O . VAL A 1 72 ? -6.673 2.002 -5.654 1.00 91.12 72 VAL A O 1
ATOM 564 N N . PHE A 1 73 ? -7.629 4.031 -5.837 1.00 90.38 73 PHE A N 1
ATOM 565 C CA . PHE A 1 73 ? -6.482 4.789 -5.363 1.00 90.38 73 PHE A CA 1
ATOM 566 C C . PHE A 1 73 ? -6.701 5.242 -3.923 1.00 90.38 73 PHE A C 1
ATOM 568 O O . PHE A 1 73 ? -7.795 5.655 -3.540 1.00 90.38 73 PHE A O 1
ATOM 575 N N . GLY A 1 74 ? -5.636 5.192 -3.132 1.00 88.81 74 GLY A N 1
ATOM 576 C CA . GLY A 1 74 ? -5.628 5.643 -1.750 1.00 88.81 74 GLY A CA 1
ATOM 577 C C . GLY A 1 74 ? -4.227 6.059 -1.329 1.00 88.81 74 GLY A C 1
ATOM 578 O O . GLY A 1 74 ? -3.236 5.729 -1.980 1.00 88.81 74 GLY A O 1
ATOM 579 N N . THR A 1 75 ? -4.138 6.809 -0.235 1.00 90.06 75 THR A N 1
ATOM 580 C CA . THR A 1 75 ? -2.842 7.155 0.352 1.00 90.06 75 THR A CA 1
ATOM 581 C C . THR A 1 75 ? -2.224 5.941 1.040 1.00 90.06 75 THR A C 1
ATOM 583 O O . THR A 1 75 ? -2.880 5.274 1.838 1.00 90.06 75 THR A O 1
ATOM 586 N N . ALA A 1 76 ? -0.930 5.706 0.804 1.00 89.88 76 ALA A N 1
ATOM 587 C CA . ALA A 1 76 ? -0.158 4.660 1.484 1.00 89.88 76 ALA A CA 1
ATOM 588 C C . ALA A 1 76 ? -0.026 4.885 3.004 1.00 89.88 76 ALA A C 1
ATOM 590 O O . ALA A 1 76 ? 0.435 4.007 3.725 1.00 89.88 76 ALA A O 1
ATOM 591 N N . ARG A 1 77 ? -0.411 6.071 3.495 1.00 90.56 77 ARG A N 1
ATOM 592 C CA . ARG A 1 77 ? -0.369 6.445 4.918 1.00 90.56 77 ARG A CA 1
ATOM 593 C C . ARG A 1 77 ? -1.685 6.183 5.654 1.00 90.56 77 ARG A C 1
ATOM 595 O O . ARG A 1 77 ? -1.789 6.520 6.828 1.00 90.56 77 ARG A O 1
ATOM 602 N N . SER A 1 78 ? -2.703 5.671 4.964 1.00 91.81 78 SER A N 1
ATOM 603 C CA . SER A 1 78 ? -3.995 5.382 5.581 1.00 91.81 78 SER A CA 1
ATOM 604 C C . SER A 1 78 ? -3.863 4.219 6.567 1.00 91.81 78 SER A C 1
ATOM 606 O O . SER A 1 78 ? -3.146 3.255 6.306 1.00 91.81 78 SER A O 1
ATOM 608 N N . LEU A 1 79 ? -4.557 4.321 7.697 1.00 93.12 79 LEU A N 1
ATOM 609 C CA . LEU A 1 79 ? -4.644 3.286 8.723 1.00 93.12 79 LEU A CA 1
ATOM 610 C C . LEU A 1 79 ? -6.109 2.888 8.886 1.00 93.12 79 LEU A C 1
ATOM 612 O O . LEU A 1 79 ? -7.003 3.686 8.605 1.00 93.12 79 LEU A O 1
ATOM 616 N N . THR A 1 80 ? -6.376 1.664 9.334 1.00 93.94 80 THR A N 1
ATOM 617 C CA . THR A 1 80 ? -7.696 1.360 9.904 1.00 93.94 80 THR A CA 1
ATOM 618 C C . THR A 1 80 ? -7.825 2.020 11.276 1.00 93.94 80 THR A C 1
ATOM 620 O O . THR A 1 80 ? -6.817 2.330 11.918 1.00 93.94 80 THR A O 1
ATOM 623 N N . HIS A 1 81 ? -9.056 2.214 11.751 1.00 94.25 81 HIS A N 1
ATOM 624 C CA . HIS A 1 81 ? -9.285 2.809 13.068 1.00 94.25 81 HIS A CA 1
ATOM 625 C C . HIS A 1 81 ? -8.607 2.003 14.192 1.00 94.25 81 HIS A C 1
ATOM 627 O O . HIS A 1 81 ? -8.012 2.583 15.099 1.00 94.25 81 HIS A O 1
ATOM 633 N N . ASP A 1 82 ? -8.610 0.671 14.098 1.00 94.69 82 ASP A N 1
ATOM 634 C CA . ASP A 1 82 ? -7.945 -0.208 15.069 1.00 94.69 82 ASP A CA 1
ATOM 635 C C . ASP A 1 82 ? -6.420 -0.053 15.049 1.00 94.69 82 ASP A C 1
ATOM 637 O O . ASP A 1 82 ? -5.782 0.044 16.098 1.00 94.69 82 ASP A O 1
ATOM 641 N N . GLN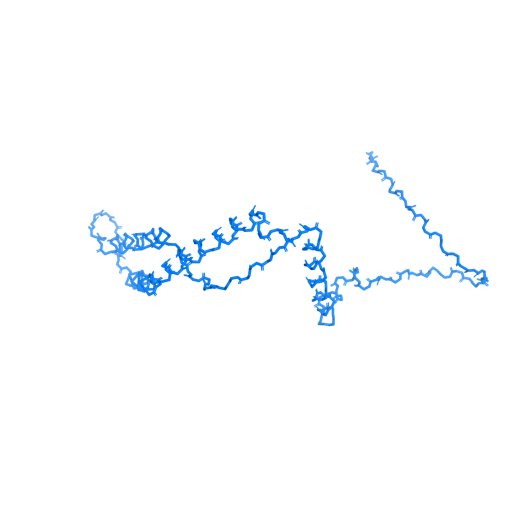 A 1 83 ? -5.822 0.026 13.855 1.00 95.50 83 GLN A N 1
ATOM 642 C CA . GLN A 1 83 ? -4.380 0.233 13.705 1.00 95.50 83 GLN A CA 1
ATOM 643 C C . GLN A 1 83 ? -3.951 1.598 14.240 1.00 95.50 83 GLN A C 1
ATOM 645 O O . GLN A 1 83 ? -2.924 1.704 14.911 1.00 95.50 83 GLN A O 1
ATOM 650 N N . TRP A 1 84 ? -4.729 2.641 13.947 1.00 97.31 84 TRP A N 1
ATOM 651 C CA . TRP A 1 84 ? -4.487 3.977 14.473 1.00 97.31 84 TRP A CA 1
ATOM 652 C C . TRP A 1 84 ? -4.600 4.003 16.000 1.00 97.31 84 TRP A C 1
ATOM 654 O O . TRP A 1 84 ? -3.687 4.500 16.656 1.00 97.31 84 TRP A O 1
ATOM 664 N N . ASN A 1 85 ? -5.644 3.386 16.565 1.00 97.00 85 ASN A N 1
ATOM 665 C CA . ASN A 1 85 ? -5.835 3.268 18.012 1.00 97.00 85 ASN A CA 1
ATOM 666 C C . ASN A 1 85 ? -4.657 2.554 18.687 1.00 97.00 85 ASN A C 1
ATOM 668 O O . ASN A 1 85 ? -4.134 3.059 19.678 1.00 97.00 85 ASN A O 1
ATOM 672 N N . SER A 1 86 ? -4.217 1.408 18.151 1.00 97.62 86 SER A N 1
ATOM 673 C CA . SER A 1 86 ? -3.074 0.661 18.701 1.00 97.62 86 SER A CA 1
ATOM 674 C C . SER A 1 86 ? -1.826 1.535 18.741 1.00 97.62 86 SER A C 1
ATOM 676 O O . SER A 1 86 ? -1.232 1.722 19.801 1.00 97.62 86 SER A O 1
ATOM 678 N N . ARG A 1 87 ? -1.490 2.172 17.612 1.00 96.81 87 ARG A N 1
ATOM 679 C CA . ARG A 1 87 ? -0.310 3.041 17.510 1.00 96.81 87 ARG A CA 1
ATOM 680 C C . ARG A 1 87 ? -0.404 4.263 18.420 1.00 96.81 87 ARG A C 1
ATOM 682 O O . ARG A 1 87 ? 0.575 4.610 19.072 1.00 96.81 87 ARG A O 1
ATOM 689 N N . MET A 1 88 ? -1.574 4.898 18.500 1.00 97.69 88 MET A N 1
ATOM 690 C CA . MET A 1 88 ? -1.803 6.043 19.383 1.00 97.69 88 MET A CA 1
ATOM 691 C C . MET A 1 88 ? -1.633 5.649 20.854 1.00 97.69 88 MET A C 1
ATOM 693 O O . MET A 1 88 ? -0.983 6.368 21.618 1.00 97.69 88 MET A O 1
ATOM 697 N N . ASN A 1 89 ? -2.172 4.495 21.250 1.00 97.62 89 ASN A N 1
ATOM 698 C CA . ASN A 1 89 ? -2.053 3.972 22.608 1.00 97.62 89 ASN A CA 1
ATOM 699 C C . ASN A 1 89 ? -0.604 3.613 22.949 1.00 97.62 89 ASN A C 1
ATOM 701 O O . ASN A 1 89 ? -0.120 4.005 24.009 1.00 97.62 89 ASN A O 1
ATOM 705 N N . GLU A 1 90 ? 0.103 2.933 22.046 1.00 97.00 90 GLU A N 1
ATOM 706 C CA . GLU A 1 90 ? 1.517 2.581 22.202 1.00 97.00 90 GLU A CA 1
ATOM 707 C C . GLU A 1 90 ? 2.397 3.827 22.342 1.00 97.00 90 GLU A C 1
ATOM 709 O O . GLU A 1 90 ? 3.182 3.919 23.286 1.00 97.00 90 GLU A O 1
ATOM 714 N N . ALA A 1 91 ? 2.240 4.816 21.456 1.00 95.88 91 ALA A N 1
ATOM 715 C CA . ALA A 1 91 ? 3.005 6.060 21.507 1.00 95.88 91 ALA A CA 1
ATOM 716 C C . ALA A 1 91 ? 2.700 6.855 22.788 1.00 95.88 91 ALA A C 1
ATOM 718 O O . ALA A 1 91 ? 3.610 7.353 23.453 1.00 95.88 91 ALA A O 1
ATOM 719 N N . THR A 1 92 ? 1.430 6.910 23.198 1.00 95.38 92 THR A N 1
ATOM 720 C CA . THR A 1 92 ? 1.021 7.581 24.440 1.00 95.38 92 THR A CA 1
ATOM 721 C C . THR A 1 92 ? 1.566 6.865 25.678 1.00 95.38 92 THR A C 1
ATOM 723 O O . THR A 1 92 ? 2.019 7.523 26.615 1.00 95.38 92 THR A O 1
ATOM 726 N N . ALA A 1 93 ? 1.562 5.530 25.702 1.00 94.69 93 ALA A N 1
ATOM 727 C CA . ALA A 1 93 ? 2.157 4.747 26.783 1.00 94.69 93 ALA A CA 1
ATOM 728 C C . ALA A 1 93 ? 3.674 4.975 26.864 1.00 94.69 93 ALA A C 1
ATOM 730 O O . ALA A 1 93 ? 4.196 5.217 27.952 1.00 94.69 93 ALA A O 1
ATOM 731 N N . ARG A 1 94 ? 4.364 5.000 25.717 1.00 93.25 94 ARG A N 1
ATOM 732 C CA . ARG A 1 94 ? 5.801 5.303 25.627 1.00 93.25 94 ARG A CA 1
ATOM 733 C C . ARG A 1 94 ? 6.111 6.703 26.162 1.00 93.25 94 ARG A C 1
ATOM 735 O O . ARG A 1 94 ? 7.025 6.860 26.966 1.00 93.25 94 ARG A O 1
ATOM 742 N N . LEU A 1 95 ? 5.298 7.700 25.802 1.00 92.69 95 LEU A N 1
ATOM 743 C CA . LEU A 1 95 ? 5.430 9.065 26.315 1.00 92.69 95 LEU A CA 1
ATOM 744 C C . LEU A 1 95 ? 5.249 9.128 27.838 1.00 92.69 95 LEU A C 1
ATOM 746 O O . LEU A 1 95 ? 5.985 9.842 28.515 1.00 92.69 95 LEU A O 1
ATOM 750 N N . ARG A 1 96 ? 4.283 8.378 28.387 1.00 90.06 96 ARG A N 1
ATOM 751 C CA . ARG A 1 96 ? 4.063 8.296 29.840 1.00 90.06 96 ARG A CA 1
ATOM 752 C C . ARG A 1 96 ? 5.258 7.677 30.552 1.00 90.06 96 ARG A C 1
ATOM 754 O O . ARG A 1 96 ? 5.671 8.221 31.565 1.00 90.06 96 ARG A O 1
ATOM 761 N N . LEU A 1 97 ? 5.824 6.590 30.026 1.00 89.31 97 LEU A N 1
ATOM 762 C CA . LEU A 1 97 ? 7.010 5.953 30.607 1.00 89.31 97 LEU A CA 1
ATOM 763 C C . LEU A 1 97 ? 8.218 6.898 30.613 1.00 89.31 97 LEU A C 1
ATOM 765 O O . LEU A 1 97 ? 8.881 7.020 31.637 1.00 89.31 97 LEU A O 1
ATOM 769 N N . LEU A 1 98 ? 8.447 7.624 29.514 1.00 87.94 98 LEU A N 1
ATOM 770 C CA . LEU A 1 98 ? 9.532 8.606 29.421 1.00 87.94 98 LEU A CA 1
ATOM 771 C C . LEU A 1 98 ? 9.342 9.791 30.382 1.00 87.94 98 LEU A C 1
ATOM 773 O O . LEU A 1 98 ? 10.313 10.253 30.966 1.00 87.94 98 LEU A O 1
ATOM 777 N N . LYS A 1 99 ? 8.105 10.268 30.583 1.00 83.19 99 LYS A N 1
ATOM 778 C CA . LYS A 1 99 ? 7.804 11.389 31.497 1.00 83.19 99 LYS A CA 1
ATOM 779 C C . LYS A 1 99 ? 7.750 10.984 32.974 1.00 83.19 99 LYS A C 1
ATOM 781 O O . LYS A 1 99 ? 8.073 11.795 33.838 1.00 83.19 99 LYS A O 1
ATOM 786 N N . ASN A 1 100 ? 7.337 9.750 33.266 1.00 80.50 100 ASN A N 1
ATOM 787 C CA . ASN A 1 100 ? 7.161 9.232 34.625 1.00 80.50 100 ASN A CA 1
ATOM 788 C C . ASN A 1 100 ? 8.401 8.497 35.158 1.00 80.50 100 ASN A C 1
ATOM 790 O O . ASN A 1 100 ? 8.303 7.875 36.211 1.00 80.50 100 ASN A O 1
ATOM 794 N N . GLY A 1 101 ? 9.553 8.578 34.481 1.00 60.53 101 GLY A N 1
ATOM 795 C CA . GLY A 1 101 ? 10.849 8.027 34.905 1.00 60.53 101 GLY A CA 1
ATOM 796 C C . GLY A 1 101 ? 11.441 8.652 36.181 1.00 60.53 101 GLY A C 1
ATOM 797 O O . GLY A 1 101 ? 12.641 8.891 36.261 1.00 60.53 101 GLY A O 1
ATOM 798 N N . LYS A 1 102 ? 10.610 8.931 37.188 1.00 53.25 102 LYS A N 1
ATOM 799 C CA . LYS A 1 102 ? 10.995 9.130 38.583 1.00 53.25 102 LYS A CA 1
ATOM 800 C C . LYS A 1 102 ? 10.734 7.824 39.335 1.00 53.25 102 LYS A C 1
ATOM 802 O O . LYS A 1 102 ? 9.602 7.590 39.748 1.00 53.25 102 LYS A O 1
ATOM 807 N N . ASN A 1 103 ? 11.764 6.988 39.493 1.00 46.41 103 ASN A N 1
ATOM 808 C CA . ASN A 1 103 ? 12.344 6.653 40.805 1.00 46.41 103 ASN A CA 1
ATOM 809 C C . ASN A 1 103 ? 13.121 5.324 40.835 1.00 46.41 103 ASN A C 1
ATOM 811 O O . ASN A 1 103 ? 12.695 4.315 40.286 1.00 46.41 103 ASN A O 1
ATOM 815 N N . GLU A 1 104 ? 14.200 5.396 41.622 1.00 49.16 104 GLU A N 1
ATOM 816 C CA . GLU A 1 104 ? 14.817 4.341 42.433 1.00 49.16 104 GLU A CA 1
ATOM 817 C C . GLU A 1 104 ? 15.684 3.290 41.727 1.00 49.16 104 GLU A C 1
ATOM 819 O O . GLU A 1 104 ? 15.215 2.260 41.256 1.00 49.16 104 GLU A O 1
ATOM 824 N N . SER A 1 105 ? 16.998 3.516 41.856 1.00 46.34 105 SER A N 1
ATOM 825 C CA . SER A 1 105 ? 18.134 2.602 41.637 1.00 46.34 105 SER A CA 1
ATOM 826 C C . SER A 1 105 ? 18.925 2.871 40.352 1.00 46.34 105 SER A C 1
ATOM 828 O O . SER A 1 105 ? 18.539 2.494 39.254 1.00 46.34 105 SER A O 1
ATOM 830 N N . GLU A 1 106 ? 20.080 3.509 40.560 1.00 43.22 106 GLU A N 1
ATOM 831 C CA . GLU A 1 106 ? 21.269 3.488 39.696 1.00 43.22 106 GLU A CA 1
ATOM 832 C C . GLU A 1 106 ? 21.226 4.286 38.372 1.00 43.22 106 GLU A C 1
ATOM 834 O O . GLU A 1 106 ? 21.010 3.786 37.276 1.00 43.22 106 GLU A O 1
ATOM 839 N N . GLY A 1 107 ? 21.605 5.565 38.476 1.00 41.84 107 GLY A N 1
ATOM 840 C CA . GLY A 1 107 ? 22.762 6.070 37.720 1.00 41.84 107 GLY A CA 1
ATOM 841 C C . GLY A 1 107 ? 22.620 6.455 36.243 1.00 41.84 107 GLY A C 1
ATOM 842 O O . GLY A 1 107 ? 23.621 6.881 35.671 1.00 41.84 107 GLY A O 1
ATOM 843 N N . ALA A 1 108 ? 21.441 6.387 35.620 1.00 43.06 108 ALA A N 1
ATOM 844 C CA . ALA A 1 108 ? 21.234 6.909 34.263 1.00 43.06 108 ALA A CA 1
ATOM 845 C C . ALA A 1 108 ? 20.224 8.067 34.253 1.00 43.06 108 ALA A C 1
ATOM 847 O O . ALA A 1 108 ? 19.125 7.962 34.791 1.00 43.06 108 ALA A O 1
ATOM 848 N N . SER A 1 109 ? 20.589 9.192 33.635 1.00 47.88 109 SER A N 1
ATOM 849 C CA . SER A 1 109 ? 19.703 10.346 33.438 1.00 47.88 109 SER A CA 1
ATOM 850 C C . SER A 1 109 ? 18.601 9.995 32.427 1.00 47.88 109 SER A C 1
ATOM 852 O O . SER A 1 109 ? 18.752 10.224 31.230 1.00 47.88 109 SER A O 1
ATOM 854 N N . VAL A 1 110 ? 17.495 9.403 32.893 1.00 55.88 110 VAL A N 1
ATOM 855 C CA . VAL A 1 110 ? 16.340 9.004 32.063 1.00 55.88 110 VAL A CA 1
ATOM 856 C C . VAL A 1 110 ? 15.367 10.177 31.914 1.00 55.88 110 VAL A C 1
ATOM 858 O O . VAL A 1 110 ? 14.265 10.186 32.445 1.00 55.88 110 VAL A O 1
ATOM 861 N N . ASN A 1 111 ? 15.818 11.212 31.217 1.00 62.88 111 ASN A N 1
ATOM 862 C CA . ASN A 1 111 ? 14.994 12.285 30.662 1.00 62.88 111 ASN A CA 1
ATOM 863 C C . ASN A 1 111 ? 15.703 12.754 29.394 1.00 62.88 111 ASN A C 1
ATOM 865 O O . ASN A 1 111 ? 16.189 13.879 29.349 1.00 62.88 111 ASN A O 1
ATOM 869 N N . ASP A 1 112 ? 15.852 11.865 28.408 1.00 78.19 112 ASP A N 1
ATOM 870 C CA . ASP A 1 112 ? 16.356 12.273 27.100 1.00 78.19 112 ASP A CA 1
ATOM 871 C C . ASP A 1 112 ? 15.309 13.194 26.449 1.00 78.19 112 ASP A C 1
ATOM 873 O O . ASP A 1 112 ? 14.233 12.721 26.053 1.00 78.19 112 ASP A O 1
ATOM 877 N N . PRO A 1 113 ? 15.567 14.514 26.368 1.00 84.44 113 PRO A N 1
ATOM 878 C CA . PRO A 1 113 ? 14.599 15.455 25.823 1.00 84.44 113 PRO A CA 1
ATOM 879 C C . PRO A 1 113 ? 14.332 15.168 24.344 1.00 84.44 113 PRO A C 1
ATOM 881 O O . PRO A 1 113 ? 13.230 15.422 23.858 1.00 84.44 113 PRO A O 1
ATOM 884 N N . GLU A 1 114 ? 15.314 14.603 23.636 1.00 89.06 114 GLU A N 1
ATOM 885 C CA . GLU A 1 114 ? 15.186 14.242 22.230 1.00 89.06 114 GLU A CA 1
ATOM 886 C C . GLU A 1 114 ? 14.189 13.091 22.046 1.00 89.06 114 GLU A C 1
ATOM 888 O O . GLU A 1 114 ? 13.274 13.198 21.224 1.00 89.06 114 GLU A O 1
ATOM 893 N N . ALA A 1 115 ? 14.278 12.043 22.871 1.00 88.44 115 ALA A N 1
ATOM 894 C CA . ALA A 1 115 ? 13.327 10.933 22.860 1.00 88.44 115 ALA A CA 1
ATOM 895 C C . ALA A 1 115 ? 11.886 11.381 23.162 1.00 88.44 115 ALA A C 1
ATOM 897 O O . ALA A 1 115 ? 10.945 10.922 22.508 1.00 88.44 115 ALA A O 1
ATOM 898 N N . VAL A 1 116 ? 11.691 12.302 24.114 1.00 89.69 116 VAL A N 1
ATOM 899 C CA . VAL A 1 116 ? 10.356 12.848 24.423 1.00 89.69 116 VAL A CA 1
ATOM 900 C C . VAL A 1 116 ? 9.799 13.617 23.224 1.00 89.69 116 VAL A C 1
ATOM 902 O O . VAL A 1 116 ? 8.669 13.359 22.804 1.00 89.69 116 VAL A O 1
ATOM 905 N N . LEU A 1 117 ? 10.599 14.506 22.625 1.00 93.19 117 LEU A N 1
ATOM 906 C CA . LEU A 1 117 ? 10.194 15.289 21.454 1.00 93.19 117 LEU A CA 1
ATOM 907 C C . LEU A 1 117 ? 9.889 14.406 20.237 1.00 93.19 117 LEU A C 1
ATOM 909 O O . LEU A 1 117 ? 8.957 14.697 19.483 1.00 93.19 117 LEU A O 1
ATOM 913 N N . ALA A 1 118 ? 10.642 13.321 20.039 1.00 94.06 118 ALA A N 1
ATOM 914 C CA . ALA A 1 118 ? 10.403 12.369 18.960 1.00 94.06 118 ALA A CA 1
ATOM 915 C C . ALA A 1 118 ? 9.037 11.678 19.103 1.00 94.06 118 ALA A C 1
ATOM 917 O O . ALA A 1 118 ? 8.274 11.619 18.136 1.00 94.06 118 ALA A O 1
ATOM 918 N N . VAL A 1 119 ? 8.689 11.221 20.312 1.00 94.31 119 VAL A N 1
ATOM 919 C CA . VAL A 1 119 ? 7.388 10.584 20.577 1.00 94.31 119 VAL A CA 1
ATOM 920 C C . VAL A 1 119 ? 6.240 11.597 20.496 1.00 94.31 119 VAL A C 1
ATOM 922 O O . VAL A 1 119 ? 5.175 11.283 19.968 1.00 94.31 119 VAL A O 1
ATOM 925 N N . GLU A 1 120 ? 6.436 12.837 20.950 1.00 95.38 120 GLU A N 1
ATOM 926 C CA . GLU A 1 120 ? 5.431 13.898 20.790 1.00 95.38 120 GLU A CA 1
ATOM 927 C C . GLU A 1 120 ? 5.177 14.233 19.315 1.00 95.38 120 GLU A C 1
ATOM 929 O O . GLU A 1 120 ? 4.025 14.432 18.916 1.00 95.38 120 GLU A O 1
ATOM 934 N N . ARG A 1 121 ? 6.229 14.224 18.484 1.00 96.69 121 ARG A N 1
ATOM 935 C CA . ARG A 1 121 ? 6.101 14.366 17.030 1.00 96.69 121 ARG A CA 1
ATOM 936 C C . ARG A 1 121 ? 5.330 13.195 16.421 1.00 96.69 121 ARG A C 1
ATOM 938 O O . ARG A 1 121 ? 4.415 13.441 15.642 1.00 96.69 121 ARG A O 1
ATOM 945 N N . GLU A 1 122 ? 5.641 11.958 16.812 1.00 96.06 122 GLU A N 1
ATOM 946 C CA . GLU A 1 122 ? 4.922 10.754 16.366 1.00 96.06 122 GLU A CA 1
ATOM 947 C C . GLU A 1 122 ? 3.419 10.850 16.684 1.00 96.06 122 GLU A C 1
ATOM 949 O O . GLU A 1 122 ? 2.576 10.635 15.813 1.00 96.06 122 GLU A O 1
ATOM 954 N N . ILE A 1 123 ? 3.064 11.255 17.907 1.00 97.12 123 ILE A N 1
ATOM 955 C CA . ILE A 1 123 ? 1.666 11.470 18.310 1.00 97.12 123 ILE A CA 1
ATOM 956 C C . ILE A 1 123 ? 1.019 12.584 17.477 1.00 97.12 123 ILE A C 1
ATOM 958 O O . ILE A 1 123 ? -0.127 12.446 17.042 1.00 97.12 123 ILE A O 1
ATOM 962 N N . GLY A 1 124 ? 1.739 13.682 17.232 1.00 97.25 124 GLY A N 1
ATOM 963 C CA . GLY A 1 124 ? 1.281 14.765 16.362 1.00 97.25 124 GLY A CA 1
ATOM 964 C C . GLY A 1 124 ? 0.984 14.282 14.939 1.00 97.25 124 GLY A C 1
ATOM 965 O O . GLY A 1 124 ? -0.054 14.625 14.370 1.00 97.25 124 GLY A O 1
ATOM 966 N N . ASP A 1 125 ? 1.848 13.436 14.385 1.00 95.38 125 ASP A N 1
ATOM 967 C CA . ASP A 1 125 ? 1.667 12.823 13.070 1.00 95.38 125 ASP A CA 1
ATOM 968 C C . ASP A 1 125 ? 0.452 11.896 13.044 1.00 95.38 125 ASP A C 1
ATOM 970 O O . ASP A 1 125 ? -0.387 12.018 12.150 1.00 95.38 125 ASP A O 1
ATOM 974 N N . LEU A 1 126 ? 0.295 11.033 14.052 1.00 96.69 126 LEU A N 1
ATOM 975 C CA . LEU A 1 126 ? -0.857 10.139 14.169 1.00 96.69 126 LEU A CA 1
ATOM 976 C C . LEU A 1 126 ? -2.174 10.917 14.250 1.00 96.69 126 LEU A C 1
ATOM 978 O O . LEU A 1 126 ? -3.117 10.576 13.539 1.00 96.69 126 LEU A O 1
ATOM 982 N N . ARG A 1 127 ? -2.242 12.002 15.030 1.00 96.38 127 ARG A N 1
ATOM 983 C CA . ARG A 1 127 ? -3.438 12.864 15.095 1.00 96.38 127 ARG A CA 1
ATOM 984 C C . ARG A 1 127 ? -3.804 13.442 13.731 1.00 96.38 127 ARG A C 1
ATOM 986 O O . ARG A 1 127 ? -4.967 13.428 13.345 1.00 96.38 127 ARG A O 1
ATOM 993 N N . ARG A 1 128 ? -2.813 13.888 12.953 1.00 94.94 128 ARG A N 1
ATOM 994 C CA . ARG A 1 128 ? -3.048 14.398 11.589 1.00 94.94 128 ARG A CA 1
ATOM 995 C C . ARG A 1 128 ? -3.566 13.330 10.627 1.00 94.94 128 ARG A C 1
ATOM 997 O O . ARG A 1 128 ? -4.163 13.685 9.614 1.00 94.94 128 ARG A O 1
ATOM 1004 N N . LEU A 1 129 ? -3.335 12.050 10.914 1.00 94.75 129 LEU A N 1
ATOM 1005 C CA . LEU A 1 129 ? -3.784 10.926 10.090 1.00 94.75 129 LEU A CA 1
ATOM 1006 C C . LEU A 1 129 ? -5.133 10.342 10.534 1.00 94.75 129 LEU A C 1
ATOM 1008 O O . LEU A 1 129 ? -5.689 9.532 9.799 1.00 94.75 129 LEU A O 1
ATOM 1012 N N . GLU A 1 130 ? -5.687 10.753 11.678 1.00 95.44 130 GLU A N 1
ATOM 1013 C CA . GLU A 1 130 ? -6.932 10.196 12.234 1.00 95.44 130 GLU A CA 1
ATOM 1014 C C . GLU A 1 130 ? -8.087 10.232 11.224 1.00 95.44 130 GLU A C 1
ATOM 1016 O O . GLU A 1 130 ? -8.741 9.220 10.970 1.00 95.44 130 GLU A O 1
ATOM 1021 N N . TRP A 1 131 ? -8.271 11.370 10.549 1.00 93.75 131 TRP A N 1
ATOM 1022 C CA . TRP A 1 131 ? -9.343 11.554 9.568 1.00 93.75 131 TRP A CA 1
ATOM 1023 C C . TRP A 1 131 ? -9.269 10.574 8.382 1.00 93.75 131 TRP A C 1
ATOM 1025 O O . TRP A 1 131 ? -10.295 10.270 7.771 1.00 93.75 131 TRP A O 1
ATOM 1035 N N . LEU A 1 132 ? -8.082 10.046 8.053 1.00 94.56 132 LEU A N 1
ATOM 1036 C CA . LEU A 1 132 ? -7.912 9.063 6.978 1.00 94.56 132 LEU A CA 1
ATOM 1037 C C . LEU A 1 132 ? -8.499 7.698 7.336 1.00 94.56 132 LEU A C 1
ATOM 1039 O O . LEU A 1 132 ? -8.822 6.936 6.421 1.00 94.56 132 LEU A O 1
ATOM 1043 N N . CYS A 1 133 ? -8.660 7.390 8.627 1.00 94.50 133 CYS A N 1
ATOM 1044 C CA . CYS A 1 133 ? -9.222 6.116 9.074 1.00 94.50 133 CYS A CA 1
ATOM 1045 C C . CYS A 1 133 ? -10.648 5.936 8.554 1.00 94.50 133 CYS A C 1
ATOM 1047 O O . CYS A 1 133 ? -11.003 4.887 8.017 1.00 94.50 133 CYS A O 1
ATOM 1049 N N . PHE A 1 134 ? -11.431 7.014 8.585 1.00 93.06 134 PHE A N 1
ATOM 1050 C CA . PHE A 1 134 ? -12.783 7.035 8.043 1.00 93.06 134 PHE A CA 1
ATOM 1051 C C . PHE A 1 134 ? -12.834 6.694 6.546 1.00 93.06 134 PHE A C 1
ATOM 1053 O O . PHE A 1 134 ? -13.700 5.940 6.094 1.00 93.06 134 PHE A O 1
ATOM 1060 N N . PHE A 1 135 ? -11.898 7.230 5.760 1.00 91.75 135 PHE A N 1
ATOM 1061 C CA . PHE A 1 135 ? -11.822 6.945 4.328 1.00 91.75 135 PHE A CA 1
ATOM 1062 C C . PHE A 1 135 ? -11.379 5.506 4.055 1.00 91.75 135 PHE A C 1
ATOM 1064 O O . PHE A 1 135 ? -11.958 4.864 3.179 1.00 91.75 135 PHE A O 1
ATOM 1071 N N . SER A 1 136 ? -10.430 4.980 4.836 1.00 91.94 136 SER A N 1
ATOM 1072 C CA . SER A 1 136 ? -9.992 3.577 4.769 1.00 91.94 136 SER A CA 1
ATOM 1073 C C . SER A 1 136 ? -11.169 2.610 4.896 1.00 91.94 136 SER A C 1
ATOM 1075 O O . SER A 1 136 ? -11.371 1.718 4.065 1.00 91.94 136 SER A O 1
ATOM 1077 N N . GLU A 1 137 ? -12.020 2.838 5.897 1.00 91.56 137 GLU A N 1
ATOM 1078 C CA . GLU A 1 137 ? -13.196 2.006 6.132 1.00 91.56 137 GLU A CA 1
ATOM 1079 C C . GLU A 1 137 ? -14.230 2.121 5.018 1.00 91.56 137 GLU A C 1
ATOM 1081 O O . GLU A 1 137 ? -14.790 1.113 4.583 1.00 91.56 137 GLU A O 1
ATOM 1086 N N . LYS A 1 138 ? -14.500 3.344 4.549 1.00 93.12 138 LYS A N 1
ATOM 1087 C CA . LYS A 1 138 ? -15.449 3.572 3.456 1.00 93.12 138 LYS A CA 1
ATOM 1088 C C . LYS A 1 138 ? -15.014 2.872 2.181 1.00 93.12 138 LYS A C 1
ATOM 1090 O O . LYS A 1 138 ? -15.833 2.197 1.560 1.00 93.12 138 LYS A O 1
ATOM 1095 N N . VAL A 1 139 ? -13.742 3.011 1.818 1.00 93.62 139 VAL A N 1
ATOM 1096 C CA . VAL A 1 139 ? -13.174 2.356 0.641 1.00 93.62 139 VAL A CA 1
ATOM 1097 C C . VAL A 1 139 ? -13.280 0.843 0.784 1.00 93.62 139 VAL A C 1
ATOM 1099 O O . VAL A 1 139 ? -13.789 0.199 -0.123 1.00 93.62 139 VAL A O 1
ATOM 1102 N N . THR A 1 140 ? -12.916 0.290 1.942 1.00 91.81 140 THR A N 1
ATOM 1103 C CA . THR A 1 140 ? -13.009 -1.154 2.209 1.00 91.81 140 THR A CA 1
ATOM 1104 C C . THR A 1 140 ? -14.447 -1.673 2.110 1.00 91.81 140 THR A C 1
ATOM 1106 O O . THR A 1 140 ? -14.707 -2.715 1.511 1.00 91.81 140 THR A O 1
ATOM 1109 N N . LYS A 1 141 ? -15.419 -0.939 2.666 1.00 94.56 141 LYS A N 1
ATOM 1110 C CA . LYS A 1 141 ? -16.844 -1.294 2.580 1.00 94.56 141 LYS A CA 1
ATOM 1111 C C . LYS A 1 141 ? -17.350 -1.228 1.137 1.00 94.56 141 LYS A C 1
ATOM 1113 O O . LYS A 1 141 ? -18.095 -2.110 0.718 1.00 94.56 141 LYS A O 1
ATOM 1118 N N . LEU A 1 142 ? -16.950 -0.205 0.380 1.00 95.19 142 LEU A N 1
ATOM 1119 C CA . LEU A 1 142 ? -17.333 -0.047 -1.021 1.00 95.19 142 LEU A CA 1
ATOM 1120 C C . LEU A 1 142 ? -16.745 -1.161 -1.892 1.00 95.19 142 LEU A C 1
ATOM 1122 O O . LEU A 1 142 ? -17.485 -1.797 -2.635 1.00 95.19 142 LEU A O 1
ATOM 1126 N N . THR A 1 143 ? -15.442 -1.426 -1.782 1.00 94.56 143 THR A N 1
ATOM 1127 C CA . THR A 1 143 ? -14.775 -2.473 -2.570 1.00 94.56 143 THR A CA 1
ATOM 1128 C C . THR A 1 143 ? -15.334 -3.849 -2.258 1.00 94.56 143 THR A C 1
ATOM 1130 O O . THR A 1 143 ? -15.558 -4.629 -3.179 1.00 94.56 143 THR A O 1
ATOM 1133 N N . ARG A 1 144 ? -15.657 -4.121 -0.988 1.00 94.62 144 ARG A N 1
ATOM 1134 C CA . ARG A 1 144 ? -16.364 -5.341 -0.594 1.00 94.62 144 ARG A CA 1
ATOM 1135 C C . ARG A 1 144 ? -17.720 -5.463 -1.288 1.00 94.62 144 ARG A C 1
ATOM 1137 O O . ARG A 1 144 ? -17.985 -6.494 -1.892 1.00 94.62 144 ARG A O 1
ATOM 1144 N N . ARG A 1 145 ? -18.555 -4.420 -1.248 1.00 95.38 145 ARG A N 1
ATOM 1145 C CA . ARG A 1 145 ? -19.878 -4.440 -1.899 1.00 95.38 145 ARG A CA 1
ATOM 1146 C C . ARG A 1 145 ? -19.782 -4.604 -3.414 1.00 95.38 145 ARG A C 1
ATOM 1148 O O . ARG A 1 145 ? -20.585 -5.322 -3.993 1.00 95.38 145 ARG A O 1
ATOM 1155 N N . LEU A 1 146 ? -18.797 -3.972 -4.053 1.00 93.56 146 LEU A N 1
ATOM 1156 C CA . LEU A 1 146 ? -18.536 -4.146 -5.485 1.00 93.56 146 LEU A CA 1
ATOM 1157 C C . LEU A 1 146 ? -18.113 -5.583 -5.812 1.00 93.56 146 LEU A C 1
ATOM 1159 O O . LEU A 1 146 ? -18.582 -6.155 -6.793 1.00 93.56 146 LEU A O 1
ATOM 1163 N N . ALA A 1 147 ? -17.260 -6.181 -4.977 1.00 91.56 147 ALA A N 1
ATOM 1164 C CA . ALA A 1 147 ? -16.861 -7.576 -5.125 1.00 91.56 147 ALA A CA 1
ATOM 1165 C C . ALA A 1 147 ? -18.045 -8.536 -4.923 1.00 91.56 147 ALA A C 1
ATOM 1167 O O . ALA A 1 147 ? -18.197 -9.477 -5.694 1.00 91.56 147 ALA A O 1
ATOM 1168 N N . GLU A 1 148 ? -18.902 -8.280 -3.931 1.00 93.25 148 GLU A N 1
ATOM 1169 C CA . GLU A 1 148 ? -20.141 -9.034 -3.696 1.00 93.25 148 GLU A CA 1
ATOM 1170 C C . GLU A 1 148 ? -21.106 -8.902 -4.886 1.00 93.25 148 GLU A C 1
ATOM 1172 O O . GLU A 1 148 ? -21.639 -9.904 -5.360 1.00 93.25 148 GLU A O 1
ATOM 1177 N N . TRP A 1 149 ? -21.272 -7.693 -5.430 1.00 92.94 149 TRP A N 1
ATOM 1178 C CA . TRP A 1 149 ? -22.103 -7.450 -6.610 1.00 92.94 149 TRP A CA 1
ATOM 1179 C C . TRP A 1 149 ? -21.605 -8.217 -7.844 1.00 92.94 149 TRP A C 1
ATOM 1181 O O . TRP A 1 149 ? -22.417 -8.839 -8.524 1.00 92.94 149 TRP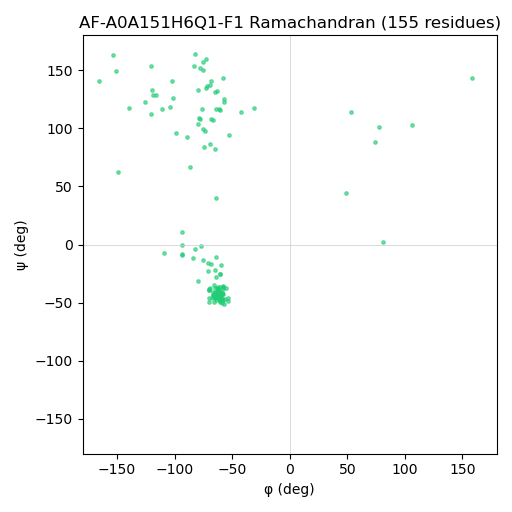 A O 1
ATOM 1191 N N . LEU A 1 150 ? -20.290 -8.298 -8.084 1.00 91.12 150 LEU A N 1
ATOM 1192 C CA . LEU A 1 150 ? -19.711 -9.108 -9.175 1.00 91.12 150 LEU A CA 1
ATOM 1193 C C . LEU A 1 150 ? -20.025 -10.614 -9.087 1.00 91.12 150 LEU A C 1
ATOM 1195 O O . LEU A 1 150 ? -19.842 -11.355 -10.058 1.00 91.12 150 LEU A O 1
ATOM 1199 N N . MET A 1 151 ? -20.450 -11.105 -7.922 1.00 89.12 151 MET A N 1
ATOM 1200 C CA . MET A 1 151 ? -20.858 -12.502 -7.756 1.00 89.12 151 MET A CA 1
ATOM 1201 C C . MET A 1 151 ? -22.316 -12.744 -8.161 1.00 89.12 151 MET A C 1
ATOM 1203 O O . MET A 1 151 ? -22.720 -13.899 -8.286 1.00 89.12 151 MET A O 1
ATOM 1207 N N . THR A 1 152 ? -23.100 -11.686 -8.384 1.00 93.38 152 THR A N 1
ATOM 1208 C CA . THR A 1 152 ? -24.493 -11.787 -8.831 1.00 93.38 152 THR A CA 1
ATOM 1209 C C . THR A 1 152 ? -24.587 -12.144 -10.315 1.00 93.38 152 THR A C 1
ATOM 1211 O O . THR A 1 152 ? -23.658 -11.915 -11.088 1.00 93.38 152 THR A O 1
ATOM 1214 N N . ALA A 1 153 ? -25.725 -12.712 -10.724 1.00 90.12 153 ALA A N 1
ATOM 1215 C CA . ALA A 1 153 ? -25.981 -13.030 -12.128 1.00 90.12 153 ALA A CA 1
ATOM 1216 C C . ALA A 1 153 ? -26.095 -11.768 -12.998 1.00 90.12 153 ALA A C 1
ATOM 1218 O O . ALA A 1 153 ? -25.623 -11.775 -14.125 1.00 90.12 153 ALA A O 1
ATOM 1219 N N . GLU A 1 154 ? -26.655 -10.682 -12.455 1.00 89.94 154 GLU A N 1
ATOM 1220 C CA . GLU A 1 154 ? -26.788 -9.390 -13.142 1.00 89.94 154 GLU A CA 1
ATOM 1221 C C . GLU A 1 154 ? -25.430 -8.831 -13.581 1.00 89.94 154 GLU A C 1
ATOM 1223 O O . GLU A 1 154 ? -25.287 -8.371 -14.706 1.00 89.94 154 GLU A O 1
ATOM 1228 N N . ALA A 1 155 ? -24.412 -8.926 -12.723 1.00 85.31 155 ALA A N 1
ATOM 1229 C CA . ALA A 1 155 ? -23.071 -8.433 -13.029 1.00 85.31 155 ALA A CA 1
ATOM 1230 C C . ALA A 1 155 ? -22.276 -9.332 -13.996 1.00 85.31 155 ALA A C 1
ATOM 1232 O O . ALA A 1 155 ? -21.208 -8.936 -14.463 1.00 85.31 155 ALA A O 1
ATOM 1233 N N . ARG A 1 156 ? -22.745 -10.563 -14.237 1.00 80.38 156 ARG A N 1
ATOM 1234 C CA . ARG A 1 156 ? -22.086 -11.573 -15.087 1.00 80.38 156 ARG A CA 1
ATOM 1235 C C . ARG A 1 156 ? -22.814 -11.827 -16.409 1.00 80.38 156 ARG A C 1
ATOM 1237 O O . ARG A 1 156 ? -22.296 -12.606 -17.210 1.00 80.38 156 ARG A O 1
ATOM 1244 N N . ALA A 1 157 ? -24.002 -11.249 -16.576 1.00 75.31 157 ALA A N 1
ATOM 1245 C CA . ALA A 1 157 ? -24.787 -11.278 -17.805 1.00 75.31 157 ALA A CA 1
ATOM 1246 C C . ALA A 1 157 ? -24.165 -10.351 -18.857 1.00 75.31 157 ALA A C 1
ATOM 1248 O O . ALA A 1 157 ? -24.163 -10.755 -20.040 1.00 75.31 157 ALA A O 1
#

Nearest PDB s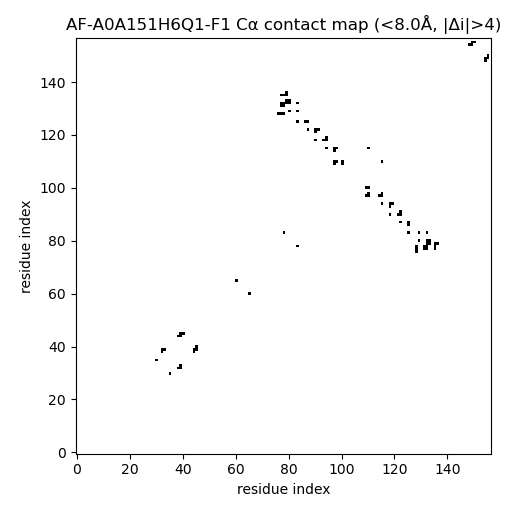tructures (foldseek):
  6vli-assembly1_A  TM=5.407E-01  e=1.725E+00  Eganvirus ev186
  2q73-assembly1_B  TM=2.721E-01  e=1.023E+00  Vibrio sp. DAT722
  8i7o-assembly1_C8  TM=3.681E-01  e=9.838E+00  Mus musculus